Protein AF-S2EC12-F1 (afdb_monomer_lite)

Secondary structure (DSSP, 8-state):
-TTEEEEETTHHHHTT--TT--HHHHHHHHHHTTS-SSEEEEEHHHHHHHHHHS-------HHHHHHHHHHHHHHHHHHHHTTTTS-S-TTT----GGGEEEEETT-GGGG-S-TT--HHHHHHHHHHTT--SSEEEEEHHHHHHHHHSSS-GGG--

Structure (mmCIF, N/CA/C/O backbone):
data_AF-S2EC12-F1
#
_entry.id   AF-S2EC12-F1
#
loop_
_atom_site.group_PDB
_atom_site.id
_atom_site.type_symbol
_atom_site.label_atom_id
_atom_site.label_alt_id
_atom_site.label_comp_id
_atom_site.label_asym_id
_atom_site.label_entity_id
_atom_site.label_seq_id
_atom_site.pdbx_PDB_ins_code
_atom_site.Cartn_x
_atom_site.Cartn_y
_atom_site.Cartn_z
_atom_site.occupancy
_atom_site.B_iso_or_equiv
_atom_site.auth_seq_id
_atom_site.auth_comp_id
_atom_site.auth_asym_id
_atom_site.auth_atom_id
_atom_site.pdbx_PDB_model_num
ATOM 1 N N . MET A 1 1 ? -5.610 1.601 -19.537 1.00 61.31 1 MET A N 1
ATOM 2 C CA . MET A 1 1 ? -4.327 1.702 -18.787 1.00 61.31 1 MET A CA 1
ATOM 3 C C . MET A 1 1 ? -4.472 2.067 -17.300 1.00 61.31 1 MET A C 1
ATOM 5 O O . MET A 1 1 ? -3.461 2.147 -16.617 1.00 61.31 1 MET A O 1
ATOM 9 N N . ALA A 1 2 ? -5.676 2.271 -16.752 1.00 80.31 2 ALA A N 1
ATOM 10 C CA . ALA A 1 2 ? -5.850 2.917 -15.444 1.00 80.31 2 ALA A CA 1
ATOM 11 C C . ALA A 1 2 ? -5.233 2.188 -14.228 1.00 80.31 2 ALA A C 1
ATOM 13 O O . ALA A 1 2 ? -4.916 2.838 -13.234 1.00 80.31 2 ALA A O 1
ATOM 14 N N . PHE A 1 3 ? -5.011 0.874 -14.316 1.00 92.00 3 PHE A N 1
ATOM 15 C CA . PHE A 1 3 ? -4.412 0.078 -13.237 1.00 92.00 3 PHE A CA 1
ATOM 16 C C . PHE A 1 3 ? -3.010 -0.442 -13.548 1.00 92.00 3 PHE A C 1
ATOM 18 O O . PHE A 1 3 ? -2.355 -0.952 -12.647 1.00 92.00 3 PHE A O 1
ATOM 25 N N . LEU A 1 4 ? -2.547 -0.346 -14.797 1.00 91.88 4 LEU A N 1
ATOM 26 C CA . LEU A 1 4 ? -1.321 -1.004 -15.249 1.00 91.88 4 LEU A CA 1
ATOM 27 C C . LEU A 1 4 ? -0.084 -0.137 -14.995 1.00 91.88 4 LEU A C 1
ATOM 29 O O . LEU A 1 4 ? -0.112 1.086 -15.131 1.00 91.88 4 LEU A O 1
ATOM 33 N N . THR A 1 5 ? 1.012 -0.795 -14.633 1.00 89.31 5 THR A N 1
ATOM 34 C CA . THR A 1 5 ? 2.330 -0.206 -14.380 1.00 89.31 5 THR A CA 1
ATOM 35 C C . THR A 1 5 ? 3.421 -1.071 -14.983 1.00 89.31 5 THR A C 1
ATOM 37 O O . THR A 1 5 ? 3.258 -2.283 -15.100 1.00 89.31 5 THR A O 1
ATOM 40 N N . LEU A 1 6 ? 4.538 -0.438 -15.338 1.00 91.88 6 LEU A N 1
ATOM 41 C CA . LEU A 1 6 ? 5.770 -1.147 -15.658 1.00 91.88 6 LEU A CA 1
ATOM 42 C C . LEU A 1 6 ? 6.474 -1.572 -14.372 1.00 91.88 6 LEU A C 1
ATOM 44 O O . LEU A 1 6 ? 6.649 -0.762 -13.458 1.00 91.88 6 LEU A O 1
ATOM 48 N N . ASP A 1 7 ? 6.902 -2.824 -14.350 1.00 92.31 7 ASP A N 1
ATOM 49 C CA . ASP A 1 7 ? 7.667 -3.440 -13.277 1.00 92.31 7 ASP A CA 1
ATOM 50 C C . ASP A 1 7 ? 8.989 -3.997 -13.820 1.00 92.31 7 ASP A C 1
ATOM 52 O O . ASP A 1 7 ? 9.052 -4.517 -14.936 1.00 92.31 7 ASP A O 1
ATOM 56 N N . HIS A 1 8 ? 10.045 -3.893 -13.015 1.00 93.06 8 HIS A N 1
ATOM 57 C CA . HIS A 1 8 ? 11.326 -4.544 -13.275 1.00 93.06 8 HIS A CA 1
ATOM 58 C C . HIS A 1 8 ? 11.227 -5.989 -12.784 1.00 93.06 8 HIS A C 1
ATOM 60 O O . HIS A 1 8 ? 11.092 -6.224 -11.582 1.00 93.06 8 HIS A O 1
ATOM 66 N N . VAL A 1 9 ? 11.345 -6.968 -13.684 1.00 94.12 9 VAL A N 1
ATOM 67 C CA . VAL A 1 9 ? 11.148 -8.392 -13.356 1.00 94.12 9 VAL A CA 1
ATOM 68 C C . VAL A 1 9 ? 12.059 -8.822 -12.205 1.00 94.12 9 VAL A C 1
ATOM 70 O O . VAL A 1 9 ? 11.584 -9.449 -11.264 1.00 94.12 9 VAL A O 1
ATOM 73 N N . ARG A 1 10 ? 13.329 -8.400 -12.219 1.00 91.69 10 ARG A N 1
ATOM 74 C CA . ARG A 1 10 ? 14.338 -8.717 -11.188 1.00 91.69 10 ARG A CA 1
ATOM 75 C C . ARG A 1 10 ? 14.639 -7.545 -10.243 1.00 91.69 10 ARG A C 1
ATOM 77 O O . ARG A 1 10 ? 15.669 -7.519 -9.573 1.00 91.69 10 ARG A O 1
ATOM 84 N N . GLY A 1 11 ? 13.751 -6.554 -10.205 1.00 89.75 11 GLY A N 1
ATOM 85 C CA . GLY A 1 11 ? 13.934 -5.334 -9.427 1.00 89.75 11 GLY A CA 1
ATOM 86 C C . GLY A 1 11 ? 14.902 -4.333 -10.070 1.00 89.75 11 GLY A C 1
ATOM 87 O O . GLY A 1 11 ? 15.678 -4.638 -10.972 1.00 89.75 11 GLY A O 1
ATOM 88 N N . ARG A 1 12 ? 14.854 -3.085 -9.593 1.00 89.94 12 ARG A N 1
ATOM 89 C CA . ARG A 1 12 ? 15.568 -1.951 -10.213 1.00 89.94 12 ARG A CA 1
ATOM 90 C C . ARG A 1 12 ? 17.084 -2.131 -10.265 1.00 89.94 12 ARG A C 1
ATOM 92 O O . ARG A 1 12 ? 17.701 -1.767 -11.258 1.00 89.94 12 ARG A O 1
ATOM 99 N N . LYS A 1 13 ? 17.670 -2.689 -9.199 1.00 90.69 13 LYS A N 1
ATOM 100 C CA . LYS A 1 13 ? 19.124 -2.857 -9.066 1.00 90.69 13 LYS A CA 1
ATOM 101 C C . LYS A 1 13 ? 19.685 -3.805 -10.129 1.00 90.69 13 LYS A C 1
ATOM 103 O O . LYS A 1 13 ? 20.751 -3.518 -10.660 1.00 90.69 13 LYS A O 1
ATOM 108 N N . ALA A 1 14 ? 18.964 -4.881 -10.457 1.00 92.06 14 ALA A N 1
ATOM 109 C CA . ALA A 1 14 ? 19.367 -5.825 -11.501 1.00 92.06 14 ALA A CA 1
ATOM 110 C C . ALA A 1 14 ? 19.433 -5.159 -12.885 1.00 92.06 14 ALA A C 1
ATOM 112 O O . ALA A 1 14 ? 20.302 -5.480 -13.683 1.00 92.06 14 ALA A O 1
ATOM 113 N N . GLU A 1 15 ? 18.572 -4.168 -13.117 1.00 91.88 15 GLU A N 1
ATOM 114 C CA . GLU A 1 15 ? 18.523 -3.383 -14.354 1.00 91.88 15 GLU A CA 1
ATOM 115 C C . GLU A 1 15 ? 19.398 -2.112 -14.301 1.00 91.88 15 GLU A C 1
ATOM 117 O O . GLU A 1 15 ? 19.287 -1.237 -15.158 1.00 91.88 15 GLU A O 1
ATOM 122 N N . GLY A 1 16 ? 20.242 -1.957 -13.271 1.00 90.94 16 GLY A N 1
ATOM 123 C CA . GLY A 1 16 ? 21.118 -0.790 -13.105 1.00 90.94 16 GLY A CA 1
ATOM 124 C C . GLY A 1 16 ? 20.383 0.524 -12.812 1.00 90.94 16 GLY A C 1
ATOM 125 O O . GLY A 1 16 ? 20.950 1.607 -12.959 1.00 90.94 16 GLY A O 1
ATOM 126 N N . HIS A 1 17 ? 19.118 0.460 -12.398 1.00 91.25 17 HIS A N 1
ATOM 127 C CA . HIS A 1 17 ? 18.295 1.632 -12.125 1.00 91.25 17 HIS A CA 1
ATOM 128 C C . HIS A 1 17 ? 18.318 2.016 -10.641 1.00 91.25 17 HIS A C 1
ATOM 130 O O . HIS A 1 17 ? 18.103 1.194 -9.748 1.00 91.25 17 HIS A O 1
ATOM 136 N N . SER A 1 18 ? 18.523 3.306 -10.370 1.00 90.62 18 SER A N 1
ATOM 137 C CA . SER A 1 18 ? 18.457 3.860 -9.017 1.00 90.62 18 SER A CA 1
ATOM 138 C C . SER A 1 18 ? 17.011 3.985 -8.510 1.00 90.62 18 SER A C 1
ATOM 140 O O . SER A 1 18 ? 16.028 3.929 -9.256 1.00 90.62 18 SER A O 1
ATOM 142 N N . THR A 1 19 ? 16.855 4.244 -7.212 1.00 83.56 19 THR A N 1
ATOM 143 C CA . THR A 1 19 ? 15.554 4.595 -6.615 1.00 83.56 19 THR A CA 1
ATOM 144 C C . THR A 1 19 ? 15.010 5.930 -7.139 1.00 83.56 19 THR A C 1
ATOM 146 O O . THR A 1 19 ? 13.795 6.101 -7.225 1.00 83.56 19 THR A O 1
ATOM 149 N N . SER A 1 20 ? 15.892 6.840 -7.570 1.00 84.62 20 SER A N 1
ATOM 150 C CA . SER A 1 20 ? 15.552 8.115 -8.220 1.00 84.62 20 SER A CA 1
ATOM 151 C C . SER A 1 20 ? 15.211 7.986 -9.712 1.00 84.62 20 SER A C 1
ATOM 153 O O . SER A 1 20 ? 14.890 8.981 -10.372 1.00 84.62 20 SER A O 1
ATOM 155 N N . PHE A 1 21 ? 15.272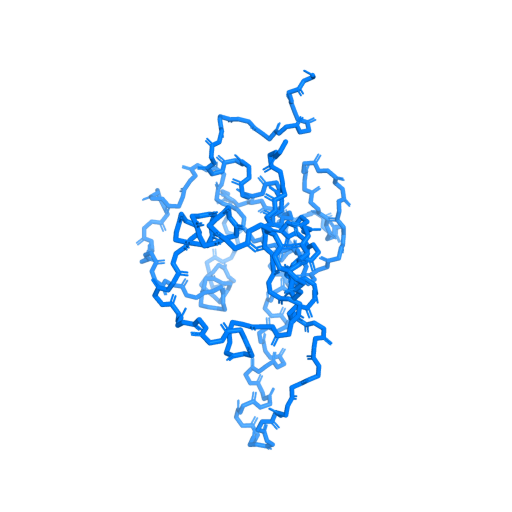 6.771 -10.266 1.00 86.06 21 PHE A N 1
ATOM 156 C CA . PHE A 1 21 ? 14.848 6.487 -11.628 1.00 86.06 21 PHE A CA 1
ATOM 157 C C . PHE A 1 21 ? 13.316 6.458 -11.696 1.00 86.06 21 PHE A C 1
ATOM 159 O O . PHE A 1 21 ? 12.658 5.512 -11.256 1.00 86.06 21 PHE A O 1
ATOM 166 N N . SER A 1 22 ? 12.748 7.562 -12.171 1.00 86.25 22 SER A N 1
ATOM 167 C CA . SER A 1 22 ? 11.311 7.801 -12.239 1.00 86.25 22 SER A CA 1
ATOM 168 C C . SER A 1 22 ? 10.651 7.060 -13.405 1.00 86.25 22 SER A C 1
ATOM 170 O O . SER A 1 22 ? 11.311 6.614 -14.346 1.00 86.25 22 SER A O 1
ATOM 172 N N . GLY A 1 23 ? 9.321 6.941 -13.358 1.00 85.38 23 GLY A N 1
ATOM 173 C CA . GLY A 1 23 ? 8.553 6.260 -14.404 1.00 85.38 23 GLY A CA 1
ATOM 174 C C . GLY A 1 23 ? 8.723 6.894 -15.790 1.00 85.38 23 GLY A C 1
ATOM 175 O O . GLY A 1 23 ? 8.832 6.179 -16.778 1.00 85.38 23 GLY A O 1
ATOM 176 N N . ASP A 1 24 ? 8.828 8.222 -15.879 1.00 88.44 24 ASP A N 1
ATOM 177 C CA . ASP A 1 24 ? 9.067 8.926 -17.146 1.00 88.44 24 ASP A CA 1
ATOM 178 C C . ASP A 1 24 ? 10.459 8.629 -17.735 1.00 88.44 24 ASP A C 1
ATOM 180 O O . ASP A 1 24 ? 10.609 8.520 -18.955 1.00 88.44 24 ASP A O 1
ATOM 184 N N . LYS A 1 25 ? 11.480 8.452 -16.885 1.00 91.50 25 LYS A N 1
ATOM 185 C CA . LYS A 1 25 ? 12.820 8.031 -17.317 1.00 91.50 25 LYS A CA 1
ATOM 186 C C . LYS A 1 25 ? 12.792 6.595 -17.826 1.00 91.50 25 LYS A C 1
ATOM 188 O O . LYS A 1 25 ? 13.413 6.308 -18.847 1.00 91.50 25 LYS A O 1
ATOM 193 N N . LEU A 1 26 ? 12.029 5.727 -17.162 1.00 91.00 26 LEU A N 1
ATOM 194 C CA . LEU A 1 26 ? 11.841 4.343 -17.586 1.00 91.00 26 LEU A CA 1
ATOM 195 C C . LEU A 1 26 ? 11.189 4.249 -18.962 1.00 91.00 26 LEU A C 1
ATOM 197 O O . LEU A 1 26 ? 11.729 3.580 -19.838 1.00 91.00 26 LEU A O 1
ATOM 201 N N . TRP A 1 27 ? 10.102 4.980 -19.196 1.00 91.00 27 TRP A N 1
ATOM 202 C CA . TRP A 1 27 ? 9.461 5.004 -20.511 1.00 91.00 27 TRP A CA 1
ATOM 203 C C . TRP A 1 27 ? 10.413 5.461 -21.619 1.00 91.00 27 TRP A C 1
ATOM 205 O O . TRP A 1 27 ? 10.512 4.817 -22.665 1.00 91.00 27 TRP A O 1
ATOM 215 N N . ARG A 1 28 ? 11.170 6.539 -21.378 1.00 93.19 28 ARG A N 1
ATOM 216 C CA . ARG A 1 28 ? 12.170 7.034 -22.336 1.00 93.19 28 ARG A CA 1
ATOM 217 C C . ARG A 1 28 ? 13.275 6.012 -22.602 1.00 93.19 28 ARG A C 1
ATOM 219 O O . ARG A 1 28 ? 13.679 5.853 -23.752 1.00 93.19 28 ARG A O 1
ATOM 226 N N . HIS A 1 29 ? 13.738 5.315 -21.566 1.00 92.25 29 HIS A N 1
ATOM 227 C CA . HIS A 1 29 ? 14.735 4.254 -21.681 1.00 92.25 29 HIS A CA 1
ATOM 228 C C . HIS A 1 29 ? 14.240 3.095 -22.550 1.00 92.25 29 HIS A C 1
ATOM 230 O O . HIS A 1 29 ? 14.926 2.723 -23.500 1.00 92.25 29 HIS A O 1
ATOM 236 N N . LEU A 1 30 ? 13.047 2.564 -22.261 1.00 93.19 30 LEU A N 1
ATOM 237 C CA . LEU A 1 30 ? 12.477 1.436 -23.001 1.00 93.19 30 LEU A CA 1
ATOM 238 C C . LEU A 1 30 ? 12.302 1.769 -24.481 1.00 93.19 30 LEU A C 1
ATOM 240 O O . LEU A 1 30 ? 12.699 0.977 -25.331 1.00 93.19 30 LEU A O 1
ATOM 244 N N . ARG A 1 31 ? 11.809 2.975 -24.792 1.00 94.06 31 ARG A N 1
ATOM 245 C CA . ARG A 1 31 ? 11.670 3.437 -26.178 1.00 94.06 31 ARG A CA 1
ATOM 246 C C . ARG A 1 31 ? 13.022 3.557 -26.883 1.00 94.06 31 ARG A C 1
ATOM 248 O O . ARG A 1 31 ? 13.158 3.099 -28.009 1.00 94.06 31 ARG A O 1
ATOM 255 N N . LYS A 1 32 ? 14.031 4.147 -26.226 1.00 95.81 32 LYS A N 1
ATOM 256 C CA . LYS A 1 32 ? 15.378 4.321 -26.802 1.00 95.81 32 LYS A CA 1
ATOM 257 C C . LYS A 1 32 ? 16.078 2.984 -27.075 1.00 95.81 32 LYS A C 1
ATOM 259 O O . LYS A 1 32 ? 16.881 2.903 -27.995 1.00 95.81 32 LYS A O 1
ATOM 264 N N . LYS A 1 33 ? 15.802 1.961 -26.265 1.00 94.25 33 LYS A N 1
ATOM 265 C CA . LYS A 1 33 ? 16.419 0.632 -26.367 1.00 94.25 33 LYS A CA 1
ATOM 266 C C . LYS A 1 33 ? 15.565 -0.404 -27.107 1.00 94.25 33 LYS A C 1
ATOM 268 O O . LYS A 1 33 ? 15.897 -1.580 -27.047 1.00 94.25 33 LYS A O 1
ATOM 273 N N . TYR A 1 34 ? 14.487 0.012 -27.775 1.00 93.69 34 TYR A N 1
ATOM 274 C CA . TYR A 1 34 ? 13.580 -0.884 -28.502 1.00 93.69 34 TYR A CA 1
ATOM 275 C C . TYR A 1 34 ? 13.005 -2.020 -27.636 1.00 93.69 34 TYR A C 1
ATOM 277 O O . TYR A 1 34 ? 12.948 -3.166 -28.060 1.00 93.69 34 TYR A O 1
ATOM 285 N N . HIS A 1 35 ? 12.541 -1.678 -26.429 1.00 91.44 35 HIS A N 1
ATOM 286 C CA . HIS A 1 35 ? 11.865 -2.588 -25.491 1.00 91.44 35 HIS A CA 1
ATOM 287 C C . HIS A 1 35 ? 12.717 -3.812 -25.098 1.00 91.44 35 HIS A C 1
ATOM 289 O O . HIS A 1 35 ? 12.350 -4.946 -25.405 1.00 91.44 35 HIS A O 1
ATOM 295 N N . PRO A 1 36 ? 13.849 -3.604 -24.397 1.00 93.94 36 PRO A N 1
ATOM 296 C CA . PRO A 1 36 ? 14.684 -4.710 -23.939 1.00 93.94 36 PRO A CA 1
ATOM 297 C C . PRO A 1 36 ? 13.909 -5.641 -22.985 1.00 93.94 36 PRO A C 1
ATOM 299 O O . PRO A 1 36 ? 12.947 -5.199 -22.346 1.00 93.94 36 PRO A O 1
ATOM 302 N N . PRO A 1 37 ? 14.333 -6.911 -22.833 1.00 94.00 37 PRO A N 1
ATOM 303 C CA . PRO A 1 37 ? 13.769 -7.808 -21.825 1.00 94.00 37 PRO A CA 1
ATOM 304 C C . PRO A 1 37 ? 14.070 -7.304 -20.400 1.00 94.00 37 PRO A C 1
ATOM 306 O O . PRO A 1 37 ? 14.835 -6.361 -20.211 1.00 94.00 37 PRO A O 1
ATOM 309 N N . GLY A 1 38 ? 13.472 -7.940 -19.387 1.00 93.19 38 GLY A N 1
ATOM 310 C CA . GLY A 1 38 ? 13.662 -7.573 -17.969 1.00 93.19 38 GLY A CA 1
ATOM 311 C C . GLY A 1 38 ? 12.542 -6.707 -17.381 1.00 93.19 38 GLY A C 1
ATOM 312 O O . GLY A 1 38 ? 12.576 -6.354 -16.200 1.00 93.19 38 GLY A O 1
ATOM 313 N N . TYR A 1 39 ? 11.506 -6.422 -18.172 1.00 94.62 39 TYR A N 1
ATOM 314 C CA . TYR A 1 39 ? 10.346 -5.627 -17.773 1.00 94.62 39 TYR A CA 1
ATOM 315 C C . TYR A 1 39 ? 9.056 -6.399 -18.016 1.00 94.62 39 TYR A C 1
ATOM 317 O O . TYR A 1 39 ? 8.957 -7.183 -18.956 1.00 94.62 39 TYR A O 1
ATOM 325 N N . GLN A 1 40 ? 8.059 -6.151 -17.177 1.00 94.50 40 GLN A N 1
ATOM 326 C CA . GLN A 1 40 ? 6.720 -6.714 -17.318 1.00 94.50 40 GL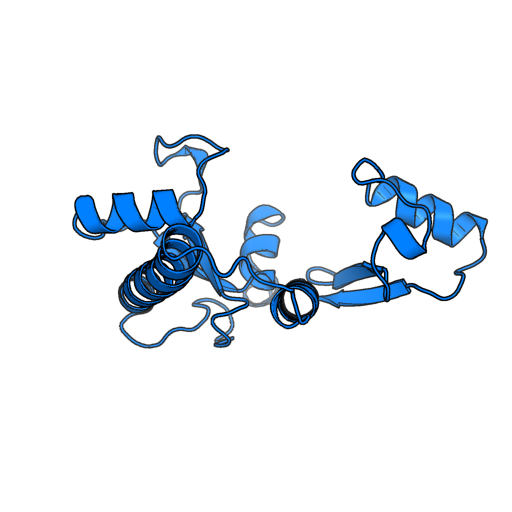N A CA 1
ATOM 327 C C . GLN A 1 40 ? 5.661 -5.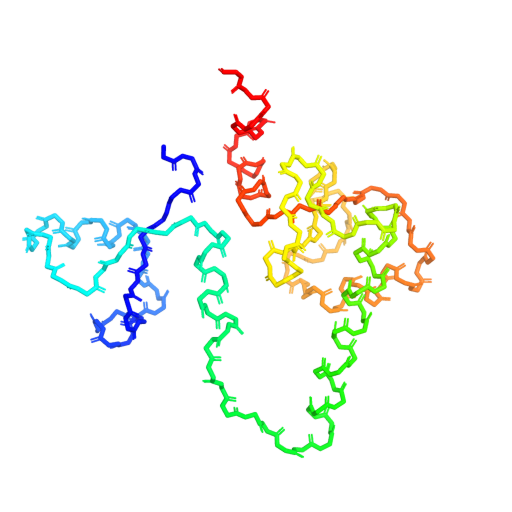663 -16.992 1.00 94.50 40 GLN A C 1
ATOM 329 O O . GLN A 1 40 ? 5.935 -4.663 -16.323 1.00 94.50 40 GLN A O 1
ATOM 334 N N . VAL A 1 41 ? 4.438 -5.889 -17.465 1.00 94.62 41 VAL A N 1
ATOM 335 C CA . VAL A 1 41 ? 3.288 -5.040 -17.151 1.00 94.62 41 VAL A CA 1
ATOM 336 C C . VAL A 1 41 ? 2.465 -5.722 -16.069 1.00 94.62 41 VAL A C 1
ATOM 338 O O . VAL A 1 41 ? 1.953 -6.817 -16.274 1.00 94.62 41 VAL A O 1
ATOM 341 N N . LEU A 1 42 ? 2.310 -5.058 -14.926 1.00 95.88 42 LEU A N 1
ATOM 342 C CA . LEU A 1 42 ? 1.495 -5.535 -13.810 1.00 95.88 42 LEU A CA 1
ATOM 343 C C . LEU A 1 42 ? 0.505 -4.460 -13.382 1.00 95.88 42 LEU A C 1
ATOM 345 O O . LEU A 1 42 ? 0.820 -3.266 -13.408 1.00 95.88 42 LEU A O 1
ATOM 349 N N . CYS A 1 43 ? -0.678 -4.870 -12.920 1.00 96.00 43 CYS A N 1
ATOM 350 C CA . CYS A 1 43 ? -1.513 -3.953 -12.153 1.00 96.00 43 CYS A CA 1
ATOM 351 C C . CYS A 1 43 ? -0.890 -3.668 -10.774 1.00 96.00 43 CYS A C 1
ATOM 353 O O . CYS A 1 43 ? -0.004 -4.401 -10.330 1.00 96.00 43 CYS A O 1
ATOM 355 N N . TRP A 1 44 ? -1.336 -2.629 -10.065 1.00 95.69 44 TRP A N 1
ATOM 356 C CA . TRP A 1 44 ? -0.747 -2.272 -8.767 1.00 95.69 44 TRP A CA 1
ATOM 357 C C . TRP A 1 44 ? -0.970 -3.357 -7.719 1.00 95.69 44 TRP A C 1
ATOM 359 O O . TRP A 1 44 ? -0.077 -3.582 -6.908 1.00 95.69 44 TRP A O 1
ATOM 369 N N . ASN A 1 45 ? -2.112 -4.055 -7.746 1.00 97.31 45 ASN A N 1
ATOM 370 C CA . ASN A 1 45 ? -2.331 -5.206 -6.865 1.00 97.31 45 ASN A CA 1
ATOM 371 C C . ASN A 1 45 ? -1.263 -6.278 -7.119 1.00 97.31 45 ASN A C 1
ATOM 373 O O . ASN A 1 45 ? -0.549 -6.644 -6.193 1.00 97.31 45 ASN A O 1
ATOM 377 N N . CYS A 1 46 ? -1.089 -6.720 -8.369 1.00 97.12 46 CYS A N 1
ATOM 378 C CA . CYS A 1 46 ? -0.100 -7.743 -8.725 1.00 97.12 46 CYS A CA 1
ATOM 379 C C . CYS A 1 46 ? 1.336 -7.304 -8.418 1.00 97.12 46 CYS A C 1
ATOM 381 O O . CYS A 1 46 ? 2.120 -8.102 -7.919 1.00 97.12 46 CYS A O 1
ATOM 383 N N . ASN A 1 47 ? 1.676 -6.036 -8.663 1.00 95.25 47 ASN A N 1
ATOM 384 C CA . ASN A 1 47 ? 2.993 -5.493 -8.337 1.00 95.25 47 ASN A CA 1
ATOM 385 C C . ASN A 1 47 ? 3.254 -5.527 -6.817 1.00 95.25 47 ASN A C 1
ATOM 387 O O . ASN A 1 47 ? 4.298 -5.985 -6.357 1.00 95.25 47 ASN A O 1
ATOM 391 N N . VAL A 1 48 ? 2.261 -5.126 -6.014 1.00 95.38 48 VAL A N 1
ATOM 392 C CA . VAL A 1 48 ? 2.341 -5.199 -4.547 1.00 95.38 48 VAL A CA 1
ATOM 393 C C . VAL A 1 48 ? 2.448 -6.642 -4.059 1.00 95.38 48 VAL A C 1
ATOM 395 O O . VAL A 1 48 ? 3.256 -6.907 -3.172 1.00 95.38 48 VAL A O 1
ATOM 398 N N . LEU A 1 49 ? 1.660 -7.562 -4.618 1.00 97.19 49 LEU A N 1
ATOM 399 C CA . LEU A 1 49 ? 1.698 -8.977 -4.245 1.00 97.19 49 LEU A CA 1
ATOM 400 C C . LEU A 1 49 ? 3.038 -9.616 -4.590 1.00 97.19 49 LEU A C 1
ATOM 402 O O . LEU A 1 49 ? 3.594 -10.301 -3.741 1.00 97.19 49 LEU A O 1
ATOM 406 N N . LYS A 1 50 ? 3.590 -9.339 -5.777 1.00 94.69 50 LYS A N 1
ATOM 407 C CA . LYS A 1 50 ? 4.930 -9.791 -6.165 1.00 94.69 50 LYS A CA 1
ATOM 408 C C . LYS A 1 50 ? 5.951 -9.398 -5.097 1.00 94.69 50 LYS A C 1
ATOM 410 O O . LYS A 1 50 ? 6.580 -10.266 -4.512 1.00 94.69 50 LYS A O 1
ATOM 415 N N . TYR A 1 51 ? 6.034 -8.107 -4.773 1.00 91.94 51 TYR A N 1
ATOM 416 C CA . TYR A 1 51 ? 6.998 -7.614 -3.788 1.00 91.94 51 TYR A CA 1
ATOM 417 C C . TYR A 1 51 ? 6.752 -8.153 -2.369 1.00 91.94 51 TYR A C 1
ATOM 419 O O . TYR A 1 51 ? 7.695 -8.426 -1.636 1.00 91.94 51 TYR A O 1
ATOM 427 N N . ARG A 1 52 ? 5.491 -8.278 -1.936 1.00 93.56 52 ARG A N 1
ATOM 428 C CA . ARG A 1 52 ? 5.166 -8.718 -0.566 1.00 93.56 52 ARG A CA 1
ATOM 429 C C . ARG A 1 52 ? 5.301 -10.223 -0.356 1.00 93.56 52 ARG A C 1
ATOM 431 O O . ARG A 1 52 ? 5.481 -10.624 0.789 1.00 93.56 52 ARG A O 1
ATOM 438 N N . ASN A 1 53 ? 5.198 -11.011 -1.422 1.00 94.69 53 ASN A N 1
ATOM 439 C CA . ASN A 1 53 ? 5.370 -12.462 -1.388 1.00 94.69 53 ASN A CA 1
ATOM 440 C C . ASN A 1 53 ? 6.806 -12.899 -1.702 1.00 94.69 53 ASN A C 1
ATOM 442 O O . ASN A 1 53 ? 7.110 -14.084 -1.580 1.00 94.69 53 ASN A O 1
ATOM 446 N N . GLU A 1 54 ? 7.689 -11.979 -2.102 1.00 91.44 54 GLU A N 1
ATOM 447 C CA . GLU A 1 54 ? 9.108 -12.294 -2.243 1.00 91.44 54 GLU A CA 1
ATOM 448 C C . GLU A 1 54 ? 9.681 -12.752 -0.889 1.00 91.44 54 GLU A C 1
ATOM 450 O O . GLU A 1 54 ? 9.418 -12.123 0.141 1.00 91.44 54 GLU A O 1
ATOM 455 N N . PRO A 1 55 ? 10.458 -13.847 -0.861 1.00 91.38 55 PRO A N 1
ATOM 456 C CA . PRO A 1 55 ? 11.101 -14.300 0.359 1.00 91.38 55 PRO A CA 1
ATOM 457 C C . PRO A 1 55 ? 12.146 -13.269 0.792 1.00 91.38 55 PRO A C 1
ATOM 459 O O . PRO A 1 55 ? 13.014 -12.871 0.016 1.00 91.38 55 PRO A O 1
ATOM 462 N N . VAL A 1 56 ? 12.071 -12.842 2.051 1.00 90.12 56 VAL A N 1
ATOM 463 C CA . VAL A 1 56 ? 13.003 -11.873 2.634 1.00 90.12 56 VAL A CA 1
ATOM 464 C C . VAL A 1 56 ? 13.604 -12.470 3.894 1.00 90.12 56 VAL A C 1
ATOM 466 O O . VAL A 1 56 ? 12.875 -12.958 4.758 1.00 90.12 56 VAL A O 1
ATOM 469 N N . ASP A 1 57 ? 14.927 -12.376 4.028 1.00 93.81 57 ASP A N 1
ATOM 470 C CA . ASP A 1 57 ? 15.576 -12.696 5.292 1.00 93.81 57 ASP A CA 1
ATOM 471 C C . ASP A 1 57 ? 15.199 -11.653 6.351 1.00 93.81 57 ASP A C 1
ATOM 473 O O . ASP A 1 57 ? 15.239 -10.431 6.165 1.00 93.81 57 ASP A O 1
ATOM 477 N N . HIS A 1 58 ? 14.746 -12.155 7.481 1.00 92.19 58 HIS A N 1
ATOM 478 C CA . HIS A 1 58 ? 14.067 -11.392 8.494 1.00 92.19 58 HIS A CA 1
ATOM 479 C C . HIS A 1 58 ? 14.882 -11.448 9.769 1.00 92.19 58 HIS A C 1
ATOM 481 O O . HIS A 1 58 ? 15.104 -12.518 10.320 1.00 92.19 58 HIS A O 1
ATOM 487 N N . SER A 1 59 ? 15.236 -10.274 10.310 1.00 95.44 59 SER A N 1
ATOM 488 C CA . SER A 1 59 ? 15.931 -10.208 11.598 1.00 95.44 59 SER A CA 1
ATOM 489 C C . SER A 1 59 ? 15.223 -11.077 12.642 1.00 95.44 59 SER A C 1
ATOM 491 O O . SER A 1 59 ? 14.013 -10.925 12.857 1.00 95.44 59 SER A O 1
ATOM 493 N N . SER A 1 60 ? 15.990 -11.962 13.273 1.00 95.88 60 SER A N 1
ATOM 494 C CA . SER A 1 60 ? 15.564 -12.865 14.346 1.00 95.88 60 SER A CA 1
ATOM 495 C C . SER A 1 60 ? 15.500 -12.180 15.714 1.00 95.88 60 SER A C 1
ATOM 497 O O . SER A 1 60 ? 15.120 -12.798 16.704 1.00 95.88 60 SER A O 1
ATOM 499 N N . LYS A 1 61 ? 15.837 -10.883 15.796 1.00 98.12 61 LYS A N 1
ATOM 500 C CA . LYS A 1 61 ? 15.689 -10.103 17.029 1.00 98.12 61 LYS A CA 1
ATOM 501 C C . LYS A 1 61 ? 14.225 -10.107 17.459 1.00 98.12 61 LYS A C 1
ATOM 503 O O . LYS A 1 61 ? 13.349 -9.710 16.687 1.00 98.12 61 LYS A O 1
ATOM 508 N N . TYR A 1 62 ? 13.978 -10.460 18.719 1.00 97.50 62 TYR A N 1
ATOM 509 C CA . TYR A 1 62 ? 12.631 -10.532 19.286 1.00 97.50 62 TYR A CA 1
ATOM 510 C C . TYR A 1 62 ? 11.811 -9.254 19.045 1.00 97.50 62 TYR A C 1
ATOM 512 O O . TYR A 1 62 ? 10.664 -9.328 18.615 1.00 97.50 62 TYR A O 1
ATOM 520 N N . SER A 1 63 ? 12.404 -8.070 19.228 1.00 97.56 63 SER A N 1
ATOM 521 C CA . SER A 1 63 ? 11.724 -6.788 18.991 1.00 97.56 63 SER A CA 1
ATOM 522 C C . SER A 1 63 ? 11.259 -6.612 17.540 1.00 97.56 63 SER A C 1
ATOM 524 O O . SER A 1 63 ? 10.158 -6.116 17.298 1.00 97.56 63 SER A O 1
ATOM 526 N N . ALA A 1 64 ? 12.058 -7.064 16.570 1.00 96.44 64 ALA A N 1
ATOM 527 C CA . ALA A 1 64 ? 11.703 -7.032 15.155 1.00 96.44 64 ALA A CA 1
ATOM 528 C C . ALA A 1 64 ? 10.596 -8.047 14.834 1.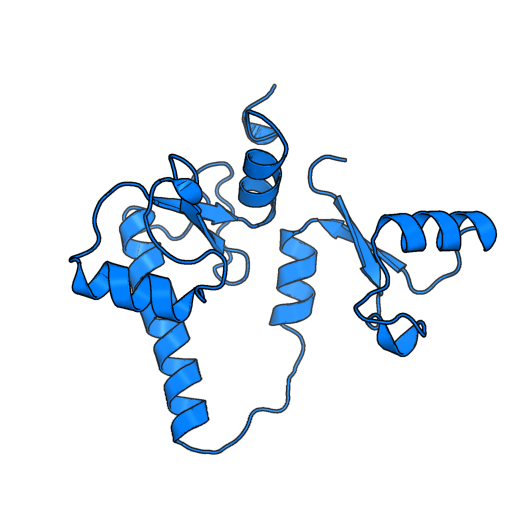00 96.44 64 ALA A C 1
ATOM 530 O O . ALA A 1 64 ? 9.640 -7.713 14.132 1.00 96.44 64 ALA A O 1
ATOM 531 N N . MET A 1 65 ? 10.687 -9.262 15.385 1.00 96.69 65 MET A N 1
ATOM 532 C CA . MET A 1 65 ? 9.641 -10.283 15.261 1.00 96.69 65 MET A CA 1
ATOM 533 C C . MET A 1 65 ? 8.311 -9.785 15.828 1.00 96.69 65 MET A C 1
ATOM 535 O O . MET A 1 65 ? 7.289 -9.834 15.144 1.00 96.69 65 MET A O 1
ATOM 539 N N . TRP A 1 66 ? 8.337 -9.235 17.042 1.00 96.50 66 TRP A N 1
ATOM 540 C CA . TRP A 1 66 ? 7.168 -8.671 17.701 1.00 96.50 66 TRP A CA 1
ATOM 541 C C . TRP A 1 66 ? 6.562 -7.527 16.887 1.00 96.50 66 TRP A C 1
ATOM 543 O O . TRP A 1 66 ? 5.354 -7.517 16.665 1.00 96.50 66 TRP A O 1
ATOM 553 N N . ALA A 1 67 ? 7.381 -6.606 16.369 1.00 96.19 67 ALA A N 1
ATOM 554 C CA . ALA A 1 67 ? 6.899 -5.503 15.543 1.00 96.19 67 ALA A CA 1
ATOM 555 C C . ALA A 1 67 ? 6.194 -5.996 14.268 1.00 96.19 67 ALA A C 1
ATOM 557 O O . ALA A 1 67 ? 5.130 -5.481 13.923 1.00 96.19 67 ALA A O 1
ATOM 558 N N . ARG A 1 68 ? 6.736 -7.019 13.586 1.00 94.31 68 ARG A N 1
ATOM 559 C CA . ARG A 1 68 ? 6.091 -7.639 12.412 1.00 94.31 68 ARG A CA 1
ATOM 560 C C . ARG A 1 68 ? 4.742 -8.256 12.780 1.00 94.31 68 ARG A C 1
ATOM 562 O O . ARG A 1 68 ? 3.731 -7.908 12.170 1.00 94.31 68 ARG A O 1
ATOM 569 N N . SER A 1 69 ? 4.712 -9.093 13.815 1.00 96.62 69 SER A N 1
ATOM 570 C CA . SER A 1 69 ? 3.485 -9.738 14.297 1.00 96.62 69 SER A CA 1
ATOM 571 C C . SER A 1 69 ? 2.438 -8.717 14.743 1.00 96.62 69 SER A C 1
ATOM 573 O O . SER A 1 69 ? 1.257 -8.848 14.423 1.00 96.62 69 SER A O 1
ATOM 575 N N . ASN A 1 70 ? 2.857 -7.657 15.435 1.00 97.06 70 ASN A N 1
ATOM 576 C CA . ASN A 1 70 ? 1.970 -6.586 15.869 1.00 97.06 70 ASN A CA 1
ATOM 577 C C . ASN A 1 70 ? 1.409 -5.797 14.677 1.00 97.06 70 ASN A C 1
ATOM 579 O O . ASN A 1 70 ? 0.213 -5.532 14.632 1.00 97.06 70 ASN A O 1
ATOM 583 N N . ASN A 1 71 ? 2.225 -5.487 13.665 1.00 96.25 71 ASN A N 1
ATOM 584 C CA . ASN A 1 71 ? 1.754 -4.809 12.453 1.00 96.25 71 ASN A CA 1
ATOM 585 C C . ASN A 1 71 ? 0.677 -5.619 11.714 1.00 96.25 71 ASN A C 1
ATOM 587 O O . ASN A 1 71 ? -0.296 -5.036 11.234 1.00 96.25 71 ASN A O 1
ATOM 591 N N . ILE A 1 72 ? 0.819 -6.949 11.660 1.00 96.38 72 ILE A N 1
ATOM 592 C CA . ILE A 1 72 ? -0.190 -7.850 11.081 1.00 96.38 72 ILE A CA 1
ATOM 593 C C . ILE A 1 72 ? -1.488 -7.798 11.896 1.00 96.38 72 ILE A C 1
ATOM 595 O O . ILE A 1 72 ? -2.566 -7.641 11.322 1.00 96.38 72 ILE A O 1
ATOM 599 N N . LYS A 1 73 ? -1.405 -7.864 13.231 1.00 98.06 73 LYS A N 1
ATOM 600 C CA . LYS A 1 73 ? -2.576 -7.769 14.123 1.00 98.06 73 LYS A CA 1
ATOM 601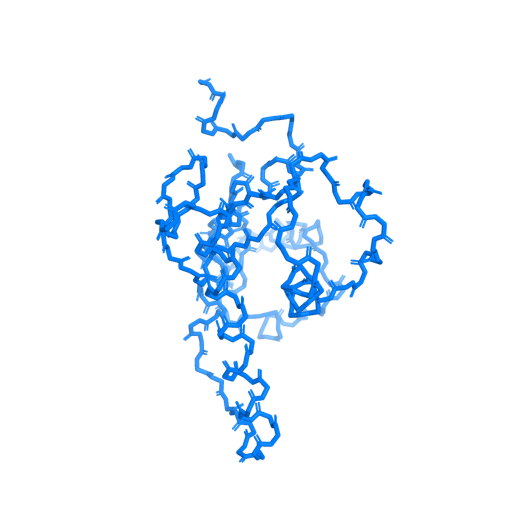 C C . LYS A 1 73 ? -3.306 -6.432 13.977 1.00 98.06 73 LYS A C 1
ATOM 603 O O . LYS A 1 73 ? -4.525 -6.415 13.825 1.00 98.06 73 LYS A O 1
ATOM 608 N N . LEU A 1 74 ? -2.562 -5.324 13.973 1.00 98.38 74 LEU A N 1
ATOM 609 C CA . LEU A 1 74 ? -3.105 -3.977 13.780 1.00 98.38 74 LEU A CA 1
ATOM 610 C C . LEU A 1 74 ? -3.819 -3.857 12.431 1.00 98.38 74 LEU A C 1
ATOM 612 O O . LEU A 1 74 ? -4.942 -3.359 12.381 1.00 98.38 74 LEU A O 1
ATOM 616 N N . LYS A 1 75 ? -3.187 -4.338 11.349 1.00 98.06 75 LYS A N 1
ATOM 617 C CA . LYS A 1 75 ? -3.774 -4.307 10.006 1.00 98.06 75 LYS A CA 1
ATOM 618 C C . LYS A 1 75 ? -5.073 -5.105 9.948 1.00 98.06 75 LYS A C 1
ATOM 620 O O . LYS A 1 75 ? -6.065 -4.557 9.487 1.00 98.06 75 LYS A O 1
ATOM 625 N N . ASN A 1 76 ? -5.077 -6.346 10.437 1.00 98.25 76 ASN A N 1
ATOM 626 C CA . ASN A 1 76 ? -6.283 -7.176 10.473 1.00 98.25 76 ASN A CA 1
ATOM 627 C C . ASN A 1 76 ? -7.414 -6.473 11.227 1.00 98.25 76 ASN A C 1
ATOM 629 O O . ASN A 1 76 ? -8.458 -6.221 10.643 1.00 98.25 76 ASN A O 1
ATOM 633 N N . LYS A 1 77 ? -7.172 -6.051 12.476 1.00 98.38 77 LYS A N 1
ATOM 634 C CA . LYS A 1 77 ? -8.191 -5.392 13.307 1.00 98.38 77 LYS A CA 1
ATOM 635 C C . LYS A 1 77 ? -8.801 -4.164 12.630 1.00 98.38 77 LYS A C 1
ATOM 637 O O . LYS A 1 77 ? -10.014 -3.987 12.645 1.00 98.38 77 LYS A O 1
ATOM 642 N N . VAL A 1 78 ? -7.955 -3.313 12.051 1.00 98.62 78 VAL A N 1
ATOM 643 C CA . VAL A 1 78 ? -8.407 -2.090 11.386 1.00 98.62 78 VAL A CA 1
ATOM 644 C C . VAL A 1 78 ? -9.173 -2.402 10.106 1.00 98.62 78 VAL A C 1
ATOM 646 O O . VAL A 1 78 ? -10.241 -1.834 9.902 1.00 98.62 78 VAL A O 1
ATOM 649 N N . LEU A 1 79 ? -8.663 -3.292 9.252 1.00 98.62 79 LEU A N 1
ATOM 650 C CA . LEU A 1 79 ? -9.346 -3.611 8.001 1.00 98.62 79 LEU A CA 1
ATOM 651 C C . LEU A 1 79 ? -10.686 -4.301 8.254 1.00 98.62 79 LEU A C 1
ATOM 653 O O . LEU A 1 79 ? -11.656 -3.872 7.653 1.00 98.62 79 LEU A O 1
ATOM 657 N N . THR A 1 80 ? -10.766 -5.258 9.187 1.00 98.56 80 THR A N 1
ATOM 658 C CA . THR A 1 80 ? -12.032 -5.899 9.584 1.00 98.56 80 THR A CA 1
ATOM 659 C C . THR A 1 80 ? -13.084 -4.877 10.006 1.00 98.56 80 THR A C 1
ATOM 661 O O . THR A 1 80 ? -14.240 -5.004 9.617 1.00 98.56 80 THR A O 1
ATOM 664 N N . HIS A 1 81 ? -12.699 -3.861 10.787 1.00 98.50 81 HIS A N 1
ATOM 665 C CA . HIS A 1 81 ? -13.634 -2.826 11.227 1.00 98.50 81 HIS A CA 1
ATOM 666 C C . HIS A 1 81 ? -14.161 -1.987 10.056 1.00 98.50 81 HIS A C 1
ATOM 668 O O . HIS A 1 81 ? -15.366 -1.840 9.912 1.00 98.50 81 HIS A O 1
ATOM 674 N N . TYR A 1 82 ? -13.276 -1.469 9.197 1.00 98.50 82 TYR A N 1
ATOM 675 C CA . TYR A 1 82 ? -13.676 -0.600 8.076 1.00 98.50 82 TYR A CA 1
ATOM 676 C C . TYR A 1 82 ? -14.173 -1.360 6.835 1.00 98.50 82 TYR A C 1
ATOM 678 O O . TYR A 1 82 ? -14.333 -0.760 5.768 1.00 98.50 82 TYR A O 1
ATOM 686 N N . SER A 1 83 ? -14.364 -2.672 6.950 1.00 97.56 83 SER A N 1
ATOM 687 C CA . SER A 1 83 ? -14.913 -3.539 5.909 1.00 97.56 83 SER A CA 1
ATOM 688 C C . SER A 1 83 ? -16.122 -4.342 6.397 1.00 97.56 83 SER A C 1
ATOM 690 O O . SER A 1 83 ? -16.435 -5.374 5.809 1.00 97.56 83 SER A O 1
ATOM 692 N N . ASP A 1 84 ? -16.738 -3.930 7.509 1.00 95.44 84 ASP A N 1
ATOM 693 C CA . ASP A 1 84 ? -17.927 -4.568 8.088 1.00 95.44 84 ASP A CA 1
ATOM 694 C C . ASP A 1 84 ? -17.769 -6.092 8.271 1.00 95.44 84 ASP A C 1
ATOM 696 O O . ASP A 1 84 ? -18.668 -6.886 8.005 1.00 95.44 84 ASP A O 1
ATOM 700 N N . GLY A 1 85 ? -16.577 -6.523 8.698 1.00 96.62 85 GLY A N 1
ATOM 701 C CA . GLY A 1 85 ? -16.250 -7.929 8.948 1.00 96.62 85 GLY A CA 1
ATOM 702 C C . GLY A 1 85 ? -15.674 -8.691 7.750 1.00 96.62 85 GLY A C 1
ATOM 703 O O . GLY A 1 85 ? -14.888 -9.616 7.954 1.00 96.62 85 GLY A O 1
ATOM 704 N N . ILE A 1 86 ? -15.970 -8.285 6.512 1.00 97.62 86 ILE A N 1
ATOM 705 C CA . ILE A 1 86 ? -15.497 -8.967 5.296 1.00 97.62 86 ILE A CA 1
ATOM 706 C C . ILE A 1 86 ? -14.347 -8.171 4.685 1.00 97.62 86 ILE A C 1
ATOM 708 O O . ILE A 1 86 ? -14.567 -7.162 4.021 1.00 97.62 86 ILE A O 1
ATOM 712 N N . ILE A 1 87 ? -13.104 -8.612 4.906 1.00 98.38 87 ILE A N 1
ATOM 713 C CA . ILE A 1 87 ? -11.905 -7.904 4.427 1.00 98.38 87 ILE A CA 1
ATOM 714 C C . ILE A 1 87 ? -11.827 -7.973 2.895 1.00 98.38 87 ILE A C 1
ATOM 716 O O . ILE A 1 87 ? -11.230 -8.877 2.315 1.00 98.38 87 ILE A O 1
ATOM 720 N N . ALA A 1 88 ? -12.425 -6.985 2.239 1.00 98.50 88 ALA A N 1
ATOM 721 C CA . ALA A 1 88 ? -12.452 -6.849 0.794 1.00 98.50 88 ALA A CA 1
ATOM 722 C C . ALA A 1 88 ? -12.428 -5.375 0.384 1.00 98.50 88 ALA A C 1
ATOM 724 O O . ALA A 1 88 ? -12.740 -4.465 1.153 1.00 98.50 88 ALA A O 1
ATOM 725 N N . CYS A 1 89 ? -12.038 -5.126 -0.860 1.00 98.25 89 CYS A N 1
ATOM 726 C CA . CYS A 1 89 ? -12.114 -3.805 -1.449 1.00 98.25 89 CYS A CA 1
ATOM 727 C C . CYS A 1 89 ? -13.580 -3.400 -1.622 1.00 98.25 89 CYS A C 1
ATOM 729 O O . CYS A 1 89 ? -14.298 -4.031 -2.392 1.00 98.25 89 CYS A O 1
ATOM 731 N N . LYS A 1 90 ? -13.979 -2.280 -1.013 1.00 97.44 90 LYS A N 1
ATOM 732 C CA . LYS A 1 90 ? -15.339 -1.729 -1.134 1.00 97.44 90 LYS A CA 1
ATOM 733 C C . LYS A 1 90 ? -15.767 -1.408 -2.577 1.00 97.44 90 LYS A C 1
ATOM 735 O O . LYS A 1 90 ? -16.953 -1.367 -2.859 1.00 97.44 90 LYS A O 1
ATOM 740 N N . CYS A 1 91 ? -14.815 -1.184 -3.486 1.00 96.31 91 CYS A N 1
ATOM 741 C CA . CYS A 1 91 ? -15.095 -0.875 -4.890 1.00 96.31 91 CYS A CA 1
ATOM 742 C C . CYS A 1 91 ? -15.252 -2.134 -5.760 1.00 96.31 91 CYS A C 1
ATOM 744 O O . CYS A 1 91 ? -16.234 -2.255 -6.478 1.00 96.31 91 CYS A O 1
ATOM 746 N N . CYS A 1 92 ? -14.293 -3.067 -5.717 1.00 96.56 92 CYS A N 1
ATOM 747 C CA . CYS A 1 92 ? -14.234 -4.182 -6.675 1.00 96.56 92 CYS A CA 1
ATOM 748 C C . CYS A 1 92 ? -14.226 -5.584 -6.044 1.00 96.56 92 CYS A C 1
ATOM 750 O O . CYS A 1 92 ? -13.961 -6.558 -6.740 1.00 96.56 92 CYS A O 1
ATOM 752 N N . GLY A 1 93 ? -14.414 -5.707 -4.727 1.00 97.75 93 GLY A N 1
ATOM 753 C CA . GLY A 1 93 ? -14.487 -7.000 -4.033 1.00 97.75 93 GLY A CA 1
ATOM 754 C C . GLY A 1 93 ? -13.160 -7.755 -3.867 1.00 97.75 93 GLY A C 1
ATOM 755 O O . GLY A 1 93 ? -13.129 -8.785 -3.203 1.00 97.75 93 GLY A O 1
ATOM 756 N N . PHE A 1 94 ? -12.046 -7.251 -4.409 1.00 98.31 94 PHE A N 1
ATOM 757 C CA . PHE A 1 94 ? -10.721 -7.864 -4.239 1.00 98.31 94 PHE A CA 1
ATOM 758 C C . PHE A 1 94 ? -10.382 -8.072 -2.751 1.00 98.31 94 PHE A C 1
ATOM 760 O O . PHE A 1 94 ? -10.466 -7.116 -1.983 1.00 98.31 94 PHE A O 1
ATOM 767 N N . ASN A 1 95 ? -9.974 -9.278 -2.348 1.00 98.19 95 ASN A N 1
ATOM 768 C CA . ASN A 1 95 ? -9.945 -9.701 -0.940 1.00 98.19 95 ASN A CA 1
ATOM 769 C C . ASN A 1 95 ? -8.580 -10.204 -0.424 1.00 98.19 95 ASN A C 1
ATOM 771 O O . ASN A 1 95 ? -8.475 -10.591 0.737 1.00 98.19 95 ASN A O 1
ATOM 775 N N . ASP A 1 96 ? -7.508 -10.147 -1.223 1.00 98.12 96 ASP A N 1
ATOM 776 C CA . ASP A 1 96 ? -6.170 -10.449 -0.703 1.00 98.12 96 ASP A CA 1
ATOM 777 C C . ASP A 1 96 ? -5.672 -9.291 0.176 1.00 98.12 96 ASP A C 1
ATOM 779 O O . ASP A 1 96 ? -5.322 -8.203 -0.302 1.00 98.12 96 ASP A O 1
ATOM 783 N N . ILE A 1 97 ? -5.604 -9.536 1.487 1.00 97.69 97 ILE A N 1
ATOM 784 C CA . ILE A 1 97 ? -5.183 -8.555 2.488 1.00 97.69 97 ILE A CA 1
ATOM 785 C C . ILE A 1 97 ? -3.799 -7.960 2.203 1.00 97.69 97 ILE A C 1
ATOM 787 O O . ILE A 1 97 ? -3.531 -6.810 2.576 1.00 97.69 97 ILE A O 1
ATOM 791 N N . LEU A 1 98 ? -2.906 -8.678 1.516 1.00 97.56 98 LEU A N 1
ATOM 792 C CA . LEU A 1 98 ? -1.593 -8.167 1.138 1.00 97.56 98 LEU A CA 1
ATOM 793 C C . LEU A 1 98 ? -1.680 -7.080 0.073 1.00 97.56 98 LEU A C 1
ATOM 795 O O . LEU A 1 98 ? -0.789 -6.242 0.028 1.00 97.56 98 LEU A O 1
ATOM 799 N N . ALA A 1 99 ? -2.752 -6.991 -0.706 1.00 98.00 99 ALA A N 1
ATOM 800 C CA . ALA A 1 99 ? -2.995 -5.888 -1.633 1.00 98.00 99 ALA A CA 1
ATOM 801 C C . ALA A 1 99 ? -4.193 -5.008 -1.226 1.00 98.00 99 ALA A C 1
ATOM 803 O O . ALA A 1 99 ? -4.693 -4.229 -2.039 1.00 98.00 99 ALA A O 1
ATOM 804 N N . LEU A 1 100 ? -4.579 -5.041 0.054 1.00 98.38 100 LEU A N 1
ATOM 805 C CA . LEU A 1 100 ? -5.527 -4.108 0.666 1.00 98.38 100 LEU A CA 1
ATOM 806 C C . LEU A 1 100 ? -4.842 -3.075 1.570 1.00 98.38 100 LEU A C 1
ATOM 808 O O . LEU A 1 100 ? -3.790 -3.327 2.181 1.00 98.38 100 LEU A O 1
ATOM 812 N N . GLY A 1 101 ? -5.468 -1.905 1.677 1.00 96.94 101 GLY A N 1
ATOM 813 C CA . GLY A 1 101 ? -5.077 -0.824 2.572 1.00 96.94 101 GLY A CA 1
ATOM 814 C C . GLY A 1 101 ? -6.242 0.109 2.901 1.00 96.94 101 GLY A C 1
ATOM 815 O O . GLY A 1 101 ? -7.321 0.011 2.320 1.00 96.94 101 GLY A O 1
ATOM 816 N N . LEU A 1 102 ? -6.003 1.024 3.843 1.00 96.81 102 LEU A N 1
ATOM 817 C CA . LEU A 1 102 ? -6.963 2.076 4.166 1.00 96.81 102 LEU A CA 1
ATOM 818 C C . LEU A 1 102 ? -6.891 3.209 3.142 1.00 96.81 102 LEU A C 1
ATOM 820 O O . LEU A 1 102 ? -5.811 3.732 2.854 1.00 96.81 102 LEU A O 1
ATOM 824 N N . ASP A 1 103 ? -8.057 3.612 2.661 1.00 95.25 103 ASP A N 1
ATOM 825 C CA . ASP A 1 103 ? -8.293 4.856 1.943 1.00 95.25 103 ASP A CA 1
ATOM 826 C C . ASP A 1 103 ? -9.009 5.864 2.855 1.00 95.25 103 ASP A C 1
ATOM 828 O O . ASP A 1 103 ? -9.803 5.493 3.720 1.00 95.25 103 ASP A O 1
ATOM 832 N N . HIS A 1 104 ? -8.713 7.147 2.652 1.00 93.75 104 HIS A N 1
ATOM 833 C CA . HIS A 1 104 ? -9.396 8.242 3.337 1.00 93.75 104 HIS A CA 1
ATOM 834 C C . HIS A 1 104 ? -10.576 8.666 2.471 1.00 93.75 104 HIS A C 1
ATOM 836 O O . HIS A 1 104 ? -10.368 9.109 1.336 1.00 93.75 104 HIS A O 1
ATOM 842 N N . ILE A 1 105 ? -11.802 8.573 2.992 1.00 93.62 105 ILE A N 1
ATOM 843 C CA . ILE A 1 105 ? -13.015 8.865 2.214 1.00 93.62 105 ILE A CA 1
ATOM 844 C C . ILE A 1 105 ? -12.957 10.299 1.672 1.00 93.62 105 ILE A C 1
ATOM 846 O O . ILE A 1 105 ? -13.046 10.481 0.457 1.00 93.62 105 ILE A O 1
ATOM 850 N N . SER A 1 106 ? -12.653 11.272 2.535 1.00 89.56 106 SER A N 1
ATOM 851 C CA . SER A 1 106 ? -12.535 12.703 2.198 1.00 89.56 106 SER A CA 1
ATOM 852 C C . SER A 1 106 ? -11.126 13.131 1.753 1.00 89.56 106 SER A C 1
ATOM 854 O O . SER A 1 106 ? -10.829 14.318 1.637 1.00 89.56 106 SER A O 1
ATOM 856 N N . GLY A 1 107 ? -10.238 12.166 1.492 1.00 84.81 107 GLY A N 1
ATOM 857 C CA . GLY A 1 107 ? -8.849 12.410 1.115 1.00 84.81 107 GLY A CA 1
ATOM 858 C C . GLY A 1 107 ? -7.925 12.701 2.304 1.00 84.81 107 GLY A C 1
ATOM 859 O O . GLY A 1 107 ? -8.313 13.219 3.340 1.00 84.81 107 GLY A O 1
ATOM 860 N N . LYS A 1 108 ? -6.636 12.373 2.163 1.00 80.88 108 LYS A N 1
ATOM 861 C CA . LYS A 1 108 ? -5.678 12.363 3.289 1.00 80.88 108 LYS A CA 1
ATOM 862 C C . LYS A 1 108 ? -5.486 13.719 3.990 1.00 80.88 108 LYS A C 1
ATOM 864 O O . LYS A 1 108 ? -5.153 13.751 5.171 1.00 80.88 108 LYS A O 1
ATOM 869 N N . LYS A 1 109 ? -5.650 14.840 3.275 1.00 80.38 109 LYS A N 1
ATOM 870 C CA . LYS A 1 109 ? -5.340 16.187 3.795 1.00 80.38 109 LYS A CA 1
ATOM 871 C C . LYS A 1 109 ? -6.278 16.635 4.924 1.00 80.38 109 LYS A C 1
ATOM 873 O O . LYS A 1 109 ? -5.879 17.491 5.702 1.00 80.38 109 LYS A O 1
ATOM 878 N N . THR A 1 110 ? -7.475 16.061 5.028 1.00 80.31 110 THR A N 1
ATOM 879 C CA . THR A 1 110 ? -8.490 16.462 6.016 1.00 80.31 110 THR A CA 1
ATOM 880 C C . THR A 1 110 ? -8.313 15.792 7.381 1.00 80.31 110 THR A C 1
ATOM 882 O O . THR A 1 110 ? -8.928 16.216 8.348 1.00 80.31 110 THR A O 1
ATOM 885 N N . HIS A 1 111 ? -7.457 14.770 7.489 1.00 79.31 111 HIS A N 1
ATOM 886 C CA . HIS A 1 111 ? -7.339 13.925 8.686 1.00 79.31 111 HIS A CA 1
ATOM 887 C C . HIS A 1 111 ? -6.152 14.288 9.601 1.00 79.31 111 HIS A C 1
ATOM 889 O O . HIS A 1 111 ? -5.693 13.444 10.368 1.00 79.31 111 HIS A O 1
ATOM 895 N N . GLY A 1 112 ? -5.594 15.501 9.480 1.00 79.69 112 GLY A N 1
ATOM 896 C CA . GLY A 1 112 ? -4.675 16.116 10.459 1.00 79.69 112 GLY A CA 1
ATOM 897 C C . GLY A 1 112 ? -3.305 15.452 10.692 1.00 79.69 112 GLY A C 1
ATOM 898 O O . GLY A 1 112 ? -2.459 16.019 11.378 1.00 79.69 112 GLY A O 1
ATOM 899 N N . HIS A 1 113 ? -3.035 14.276 10.123 1.00 85.56 113 HIS A N 1
ATOM 900 C CA . HIS A 1 113 ? -1.787 13.545 10.328 1.00 85.56 113 HIS A CA 1
ATOM 901 C C . HIS A 1 113 ? -0.768 13.776 9.204 1.00 85.56 113 HIS A C 1
ATOM 903 O O . HIS A 1 113 ? -1.097 14.032 8.044 1.00 85.56 113 HIS A O 1
ATOM 909 N N . SER A 1 114 ? 0.518 13.640 9.545 1.00 87.06 114 SER A N 1
ATOM 910 C CA . SER A 1 114 ? 1.624 13.851 8.605 1.00 87.06 114 SER A CA 1
ATOM 911 C C . SER A 1 114 ? 1.516 12.975 7.353 1.00 87.06 114 SER A C 1
ATOM 913 O O . SER A 1 114 ? 1.245 11.772 7.420 1.00 87.06 114 SER A O 1
ATOM 915 N N . LYS A 1 115 ? 1.876 13.545 6.192 1.00 81.62 115 LYS A N 1
ATOM 916 C CA . LYS A 1 115 ? 2.006 12.796 4.930 1.00 81.62 115 LYS A CA 1
ATOM 917 C C . LYS A 1 115 ? 2.962 11.602 5.047 1.00 81.62 115 LYS A C 1
ATOM 919 O O . LYS A 1 115 ? 2.756 10.623 4.334 1.00 81.62 115 LYS A O 1
ATOM 924 N N . ARG A 1 116 ? 3.947 11.671 5.955 1.00 86.62 116 ARG A N 1
ATOM 925 C CA . ARG A 1 116 ? 4.968 10.638 6.210 1.00 86.62 116 ARG A CA 1
ATOM 926 C C . ARG A 1 116 ? 4.555 9.588 7.251 1.00 86.62 116 ARG A C 1
ATOM 928 O O . ARG A 1 116 ? 5.356 8.719 7.576 1.00 86.62 116 ARG A O 1
ATOM 935 N N . MET A 1 117 ? 3.339 9.658 7.799 1.00 91.50 117 MET A N 1
ATOM 936 C CA . MET A 1 117 ? 2.859 8.655 8.751 1.00 91.50 117 MET A CA 1
ATOM 937 C C . MET A 1 117 ? 2.804 7.266 8.101 1.00 91.50 117 MET A C 1
ATOM 939 O O . MET A 1 117 ? 2.246 7.104 7.014 1.00 91.50 117 MET A O 1
ATOM 943 N N . THR A 1 118 ? 3.374 6.272 8.782 1.00 92.56 118 THR A N 1
ATOM 944 C CA . THR A 1 118 ? 3.320 4.868 8.364 1.00 92.56 118 THR A CA 1
ATOM 945 C C . THR A 1 118 ? 1.938 4.276 8.627 1.00 92.56 118 THR A C 1
ATOM 947 O O . THR A 1 118 ? 1.226 4.704 9.538 1.00 92.56 118 THR A O 1
ATOM 950 N N . SER A 1 119 ? 1.572 3.232 7.880 1.00 93.19 119 SER A N 1
ATOM 951 C CA . SER A 1 119 ? 0.305 2.523 8.094 1.00 93.19 119 SER A CA 1
ATOM 952 C C . SER A 1 119 ? 0.189 1.945 9.507 1.00 93.19 119 SER A C 1
ATOM 954 O O . SER A 1 119 ? -0.868 2.056 10.111 1.00 93.19 119 SER A O 1
ATOM 956 N N . SER A 1 120 ? 1.271 1.404 10.079 1.00 95.12 120 SER A N 1
ATOM 957 C CA . SER A 1 120 ? 1.262 0.856 11.445 1.00 95.12 120 SER A CA 1
ATOM 958 C C . SER A 1 120 ? 0.951 1.910 12.510 1.00 95.12 120 SER A C 1
ATOM 960 O O . SER A 1 120 ? 0.193 1.641 13.445 1.00 95.12 120 SER A O 1
ATOM 962 N N . ARG A 1 121 ? 1.486 3.128 12.347 1.00 96.00 121 ARG A N 1
ATOM 963 C CA . ARG A 1 121 ? 1.207 4.252 13.244 1.00 96.00 121 ARG A CA 1
ATOM 964 C C . ARG A 1 121 ? -0.222 4.753 13.072 1.00 96.00 121 ARG A C 1
ATOM 966 O O . ARG A 1 121 ? -0.889 4.969 14.076 1.00 96.00 121 ARG A O 1
ATOM 973 N N . LEU A 1 122 ? -0.700 4.871 11.831 1.00 96.62 122 LEU A N 1
ATOM 974 C CA . LEU A 1 122 ? -2.096 5.218 11.559 1.00 96.62 122 LEU A CA 1
ATOM 975 C C . LEU A 1 122 ? -3.046 4.206 12.214 1.00 96.62 122 LEU A C 1
ATOM 977 O O . LEU A 1 122 ? -3.926 4.600 12.964 1.00 96.62 122 LEU A O 1
ATOM 981 N N . TYR A 1 123 ? -2.825 2.907 12.008 1.00 97.94 123 TYR A N 1
ATOM 982 C CA . TYR A 1 123 ? -3.658 1.853 12.594 1.00 97.94 123 TYR A CA 1
ATOM 983 C C . TYR A 1 123 ? -3.659 1.890 14.122 1.00 97.94 123 TYR A C 1
ATOM 985 O O . TYR A 1 123 ? -4.715 1.803 14.742 1.00 97.94 123 TYR A O 1
ATOM 993 N N . SER A 1 124 ? -2.483 2.074 14.728 1.00 97.75 124 SER A N 1
ATOM 994 C CA . SER A 1 124 ? -2.362 2.239 16.179 1.00 97.75 124 SER A CA 1
ATOM 995 C C . SER A 1 124 ? -3.154 3.442 16.692 1.00 97.75 124 SER A C 1
ATOM 997 O O . SER A 1 124 ? -3.836 3.327 17.706 1.00 97.75 124 SER A O 1
ATOM 999 N N . ASN A 1 125 ?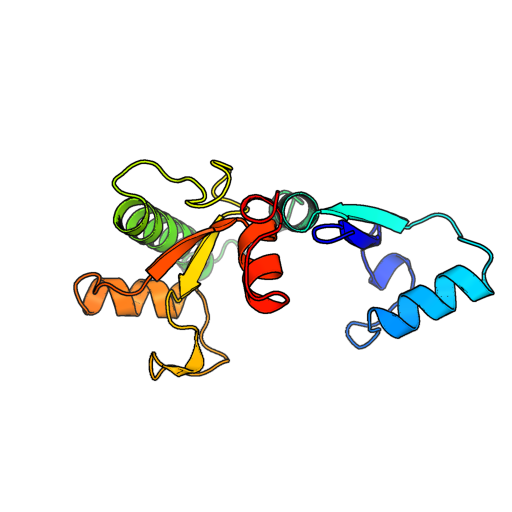 -3.081 4.582 16.001 1.00 97.12 125 ASN A N 1
ATOM 1000 C CA . ASN A 1 125 ? -3.818 5.788 16.374 1.00 97.12 125 ASN A CA 1
ATOM 1001 C C . ASN A 1 125 ? -5.330 5.582 16.256 1.00 97.12 125 ASN A C 1
ATOM 1003 O O . ASN A 1 125 ? -6.041 5.838 17.219 1.00 97.12 125 ASN A O 1
ATOM 1007 N N . LEU A 1 126 ? -5.806 5.017 15.143 1.00 97.50 126 LEU A N 1
ATOM 1008 C CA . LEU A 1 126 ? -7.232 4.749 14.946 1.00 97.50 126 LEU A CA 1
ATOM 1009 C C . LEU A 1 126 ? -7.791 3.824 16.026 1.00 97.50 126 LEU A C 1
ATOM 1011 O O . LEU A 1 126 ? -8.878 4.064 16.531 1.00 97.50 126 LEU A O 1
ATOM 1015 N N . ILE A 1 127 ? -7.045 2.793 16.433 1.00 98.19 127 ILE A N 1
ATOM 1016 C CA . ILE A 1 127 ? -7.476 1.913 17.527 1.00 98.19 127 ILE A CA 1
ATOM 1017 C C . ILE A 1 127 ? -7.573 2.681 18.853 1.00 98.19 127 ILE A C 1
ATOM 1019 O O . ILE A 1 127 ? -8.531 2.475 19.596 1.00 98.19 127 ILE A O 1
ATOM 1023 N N . LYS A 1 128 ? -6.614 3.568 19.153 1.00 97.81 128 LYS A N 1
ATOM 1024 C CA . LYS A 1 128 ? -6.652 4.416 20.360 1.00 97.81 128 LYS A CA 1
ATOM 1025 C C . LYS A 1 128 ? -7.835 5.384 20.346 1.00 97.81 128 LYS A C 1
ATOM 1027 O O . LYS A 1 128 ? -8.455 5.601 21.379 1.00 97.81 128 LYS A O 1
ATOM 1032 N N . GLU A 1 129 ? -8.171 5.905 19.174 1.00 96.88 129 GLU A N 1
ATOM 1033 C CA . GLU A 1 129 ? -9.302 6.806 18.932 1.00 96.88 129 GLU A CA 1
ATOM 1034 C C . GLU A 1 129 ? -10.648 6.067 18.811 1.00 96.88 129 GLU A C 1
ATOM 1036 O O . GLU A 1 129 ? -11.653 6.676 18.464 1.00 96.88 129 GLU A O 1
ATOM 1041 N N . LYS A 1 130 ? -10.689 4.761 19.120 1.00 97.88 130 LYS A N 1
ATOM 1042 C CA . LYS A 1 130 ? -11.888 3.907 19.042 1.00 97.88 130 LYS A CA 1
ATOM 1043 C C . LYS A 1 130 ? -12.487 3.790 17.633 1.00 97.88 130 LYS A C 1
ATOM 1045 O O . LYS A 1 130 ? -13.690 3.613 17.495 1.00 97.88 130 LYS A O 1
ATOM 1050 N N . LEU A 1 131 ? -11.626 3.790 16.617 1.00 97.50 131 LEU A N 1
ATOM 1051 C CA . LEU A 1 131 ? -11.942 3.521 15.210 1.00 97.50 131 LEU A CA 1
ATOM 1052 C C . LEU A 1 131 ? -13.005 4.495 14.653 1.00 97.50 131 LEU A C 1
ATOM 1054 O O . LEU A 1 131 ? -14.123 4.088 14.349 1.00 97.50 131 LEU A O 1
ATOM 1058 N N . PRO A 1 132 ? -12.679 5.798 14.550 1.00 96.94 132 PRO A N 1
ATOM 1059 C CA . PRO A 1 132 ? -13.628 6.807 14.088 1.00 96.94 132 PRO A CA 1
ATOM 1060 C C . PRO A 1 132 ? -14.001 6.618 12.605 1.00 96.94 132 PRO A C 1
ATOM 1062 O O . PRO A 1 132 ? -13.205 6.100 11.825 1.00 96.94 132 PRO A O 1
ATOM 1065 N N . PRO A 1 133 ? -15.170 7.102 12.154 1.00 96.88 133 PRO A N 1
ATOM 1066 C CA . PRO A 1 133 ? -15.543 7.035 10.742 1.00 96.88 133 PRO A CA 1
ATOM 1067 C C . PRO A 1 133 ? -14.599 7.861 9.842 1.00 96.88 133 PRO A C 1
ATOM 1069 O O . PRO A 1 133 ? -13.766 8.642 10.303 1.00 96.88 133 PRO A O 1
ATOM 1072 N N . GLY A 1 134 ? -14.758 7.721 8.520 1.00 95.75 134 GLY A N 1
ATOM 1073 C CA . GLY A 1 134 ? -14.010 8.498 7.515 1.00 95.75 134 GLY A CA 1
ATOM 1074 C C . GLY A 1 134 ? -12.963 7.702 6.730 1.00 95.75 134 GLY A C 1
ATOM 1075 O O . GLY A 1 134 ? -12.235 8.265 5.909 1.00 95.75 134 GLY A O 1
ATOM 1076 N N . TYR A 1 135 ? -12.920 6.388 6.935 1.00 97.38 135 TYR A N 1
ATOM 1077 C CA . TYR A 1 135 ? -12.013 5.473 6.255 1.00 97.38 135 TYR A CA 1
ATOM 1078 C C . TYR A 1 135 ? -12.782 4.355 5.550 1.00 97.38 135 TYR A C 1
ATOM 1080 O O . TYR A 1 135 ? -13.889 4.004 5.947 1.00 97.38 135 TYR A O 1
ATOM 1088 N N . GLN A 1 136 ? -12.184 3.793 4.501 1.00 97.06 136 GLN A N 1
ATOM 1089 C CA . GLN A 1 136 ? -12.704 2.620 3.792 1.00 97.06 136 GLN A CA 1
ATOM 1090 C C . GLN A 1 136 ? -11.564 1.692 3.359 1.00 97.06 136 GLN A C 1
ATOM 1092 O O . GLN A 1 136 ? -10.421 2.130 3.200 1.00 97.06 136 GLN A O 1
ATOM 1097 N N . VAL A 1 137 ? -11.863 0.410 3.146 1.00 98.44 137 VAL A N 1
ATOM 1098 C CA . VAL A 1 137 ? -10.877 -0.574 2.675 1.00 98.44 137 VAL A CA 1
ATOM 1099 C C . VAL A 1 137 ? -10.875 -0.648 1.156 1.00 98.44 137 VAL A C 1
ATOM 1101 O O . VAL A 1 137 ? -11.862 -1.058 0.551 1.00 98.44 137 VAL A O 1
ATOM 1104 N N . PHE A 1 138 ? -9.747 -0.303 0.531 1.00 97.88 138 PHE A N 1
ATOM 1105 C CA . PHE A 1 138 ? -9.539 -0.390 -0.917 1.00 97.88 138 PHE A CA 1
ATOM 1106 C C . PHE A 1 138 ? -8.328 -1.264 -1.263 1.00 97.88 138 PHE A C 1
ATOM 1108 O O . PHE A 1 138 ? -7.344 -1.325 -0.520 1.00 97.88 138 PHE A O 1
ATOM 1115 N N . CYS A 1 139 ? -8.369 -1.896 -2.440 1.00 98.25 139 CYS A N 1
ATOM 1116 C CA . CYS A 1 139 ? -7.177 -2.478 -3.047 1.00 98.25 139 CYS A CA 1
ATOM 1117 C C . CYS A 1 139 ? -6.272 -1.395 -3.649 1.00 98.25 139 CYS A C 1
ATOM 1119 O O . CYS A 1 139 ? -6.714 -0.268 -3.895 1.00 98.25 139 CYS A O 1
ATOM 1121 N N . TYR A 1 140 ? -5.002 -1.717 -3.900 1.00 96.81 140 TYR A N 1
ATOM 1122 C CA . TYR A 1 140 ? -4.040 -0.750 -4.443 1.00 96.81 140 TYR A CA 1
ATOM 1123 C C . TYR A 1 140 ? -4.430 -0.218 -5.829 1.00 96.81 140 TYR A C 1
ATOM 1125 O O . TYR A 1 140 ? -4.173 0.953 -6.103 1.00 96.81 140 TYR A O 1
ATOM 1133 N N . ASN A 1 141 ? -5.106 -1.015 -6.661 1.00 96.94 141 ASN A N 1
ATOM 1134 C CA . ASN A 1 141 ? -5.669 -0.550 -7.932 1.00 96.94 141 ASN A CA 1
ATOM 1135 C C . ASN A 1 141 ? -6.726 0.545 -7.716 1.00 96.94 141 ASN A C 1
ATOM 1137 O O . ASN A 1 141 ? -6.598 1.638 -8.267 1.00 96.94 141 ASN A O 1
ATOM 1141 N N . CYS A 1 142 ? -7.748 0.279 -6.896 1.00 96.31 142 CYS A N 1
ATOM 1142 C CA . CYS A 1 142 ? -8.862 1.211 -6.686 1.00 96.31 142 CYS A CA 1
ATOM 1143 C C . CYS A 1 142 ? -8.432 2.466 -5.914 1.00 96.31 142 CYS A C 1
ATOM 1145 O O . CYS A 1 142 ? -8.820 3.573 -6.278 1.00 96.31 142 CYS A O 1
ATOM 1147 N N . ASN A 1 143 ? -7.573 2.316 -4.900 1.00 95.06 143 ASN A N 1
ATOM 1148 C CA . ASN A 1 143 ? -6.991 3.451 -4.177 1.00 95.06 143 ASN A CA 1
ATOM 1149 C C . ASN A 1 143 ? -6.144 4.328 -5.112 1.00 95.06 143 ASN A C 1
ATOM 1151 O O . ASN A 1 143 ? -6.308 5.546 -5.166 1.00 95.06 143 ASN A O 1
ATOM 1155 N N . GLY A 1 144 ? -5.298 3.696 -5.930 1.00 92.62 144 GLY A N 1
ATOM 1156 C CA . GLY A 1 144 ? -4.510 4.386 -6.944 1.00 92.62 144 GLY A CA 1
ATOM 1157 C C . GLY A 1 144 ? -5.352 5.148 -7.960 1.00 92.62 144 GLY A C 1
ATOM 1158 O O . GLY A 1 144 ? -5.023 6.283 -8.306 1.00 92.62 144 GLY A O 1
ATOM 1159 N N . ALA A 1 145 ? -6.451 4.546 -8.409 1.00 93.00 145 ALA A N 1
ATOM 1160 C CA . ALA A 1 145 ? -7.367 5.168 -9.349 1.00 93.00 145 ALA A CA 1
ATOM 1161 C C . ALA A 1 145 ? -8.122 6.359 -8.750 1.00 93.00 145 ALA A C 1
ATOM 1163 O O . ALA A 1 145 ? -8.125 7.413 -9.377 1.00 93.00 145 ALA A O 1
ATOM 1164 N N . LYS A 1 146 ? -8.669 6.241 -7.530 1.00 90.19 146 LYS A N 1
ATOM 1165 C CA . LYS A 1 146 ? -9.306 7.363 -6.811 1.00 90.19 146 LYS A CA 1
ATOM 1166 C C . LYS A 1 146 ? -8.346 8.544 -6.622 1.00 90.19 146 LYS A C 1
ATOM 1168 O O . LYS A 1 146 ? -8.747 9.698 -6.663 1.00 90.19 146 LYS A O 1
ATOM 1173 N N . GLY A 1 147 ? -7.056 8.270 -6.417 1.00 87.00 147 GLY A N 1
ATOM 1174 C CA . GLY A 1 147 ? -6.044 9.320 -6.290 1.00 87.00 147 GLY A CA 1
ATOM 1175 C C . GLY A 1 147 ? -5.701 10.045 -7.599 1.00 87.00 147 GLY A C 1
ATOM 1176 O O . GLY A 1 147 ? -5.114 11.124 -7.544 1.00 87.00 147 GLY A O 1
ATOM 1177 N N . ARG A 1 148 ? -6.013 9.455 -8.761 1.00 86.62 148 ARG A N 1
ATOM 1178 C CA . ARG A 1 148 ? -5.676 9.992 -10.095 1.00 86.62 148 ARG A CA 1
ATOM 1179 C C . ARG A 1 148 ? -6.881 10.522 -10.863 1.00 86.62 148 ARG A C 1
ATOM 1181 O O . ARG A 1 148 ? -6.712 11.408 -11.690 1.00 86.62 148 ARG A O 1
ATOM 1188 N N . ASN A 1 149 ? -8.058 9.971 -10.601 1.00 85.06 149 ASN A N 1
ATOM 1189 C CA . ASN A 1 149 ? -9.301 10.265 -11.296 1.00 85.06 149 ASN A CA 1
ATOM 1190 C C . ASN A 1 149 ? -10.393 10.601 -10.272 1.00 85.06 149 ASN A C 1
ATOM 1192 O O . ASN A 1 149 ? -10.319 10.123 -9.140 1.00 85.06 149 ASN A O 1
ATOM 1196 N N . PRO A 1 150 ? -11.446 11.340 -10.662 1.00 83.50 150 PRO A N 1
ATOM 1197 C CA . PRO A 1 150 ? -12.583 11.599 -9.778 1.00 83.50 150 PRO A CA 1
ATOM 1198 C C . PRO A 1 150 ? -13.262 10.324 -9.248 1.00 83.50 150 PRO A C 1
ATOM 1200 O O . PRO A 1 150 ? -13.774 10.325 -8.131 1.00 83.50 150 PRO A O 1
ATOM 1203 N N . LYS A 1 151 ? -13.262 9.244 -10.043 1.00 85.38 151 LYS A N 1
ATOM 1204 C CA . LYS A 1 151 ? -13.847 7.936 -9.713 1.00 85.38 151 LYS A CA 1
ATOM 1205 C C . LYS A 1 151 ? -12.924 6.791 -10.122 1.00 85.38 151 LYS A C 1
ATOM 1207 O O . LYS A 1 151 ? -12.040 6.957 -10.967 1.00 85.38 151 LYS A O 1
ATOM 1212 N N . CYS A 1 152 ? -13.118 5.621 -9.519 1.00 91.25 152 CYS A N 1
ATOM 1213 C CA . CYS A 1 152 ? -12.437 4.412 -9.965 1.00 91.25 152 CYS A CA 1
ATOM 1214 C C . CYS A 1 152 ? -12.973 3.987 -11.349 1.00 91.25 152 CYS A C 1
ATOM 1216 O O . CYS A 1 152 ? -14.174 4.087 -11.569 1.00 91.25 152 CYS A O 1
ATOM 1218 N N . PRO A 1 153 ? -12.147 3.447 -12.267 1.00 91.38 153 PRO A N 1
ATOM 1219 C CA . PRO A 1 153 ? -12.625 2.880 -13.528 1.00 91.38 153 PRO A CA 1
ATOM 1220 C C . PRO A 1 153 ? -13.699 1.797 -13.380 1.00 91.38 153 PRO A C 1
ATOM 1222 O O . PRO A 1 153 ? -14.477 1.620 -14.295 1.00 91.38 153 PRO A O 1
ATOM 1225 N N . HIS A 1 154 ? -13.776 1.083 -12.250 1.00 91.81 154 HIS A N 1
ATOM 1226 C CA . HIS A 1 154 ? -14.879 0.140 -11.999 1.00 91.81 154 HIS A CA 1
ATOM 1227 C C . HIS A 1 154 ? -16.226 0.838 -11.721 1.00 91.81 154 HIS A C 1
ATOM 1229 O O . HIS A 1 154 ? -17.259 0.185 -11.700 1.00 91.81 154 HIS A O 1
ATOM 1235 N N . GLU A 1 155 ? -16.211 2.149 -11.469 1.00 88.56 155 GLU A N 1
ATOM 1236 C CA . GLU A 1 155 ? -17.383 2.998 -11.203 1.00 88.56 155 GLU A CA 1
ATOM 1237 C C . GLU A 1 155 ? -17.683 3.947 -12.380 1.00 88.56 155 GLU A C 1
ATOM 1239 O O . GLU A 1 155 ? -18.538 4.830 -12.281 1.00 88.56 155 GLU A O 1
ATOM 1244 N N . MET A 1 156 ? -16.926 3.815 -13.470 1.00 81.75 156 MET A N 1
ATOM 1245 C CA . MET A 1 156 ? -17.063 4.558 -14.714 1.00 81.75 156 MET A CA 1
ATOM 1246 C C . MET A 1 156 ? -17.367 3.515 -15.787 1.00 81.75 156 MET A C 1
ATOM 1248 O O . MET A 1 156 ? -16.458 2.786 -16.166 1.00 81.75 156 MET A O 1
ATOM 1252 N N . ASN A 1 157 ? -18.626 3.391 -16.198 1.00 57.78 157 ASN A N 1
ATOM 1253 C CA . ASN A 1 157 ? -19.035 2.443 -17.240 1.00 57.78 157 ASN A CA 1
ATOM 1254 C C . ASN A 1 157 ? -18.151 2.521 -18.492 1.00 57.78 157 ASN A C 1
ATOM 1256 O O . ASN A 1 157 ? -17.884 3.661 -18.943 1.00 57.78 157 ASN A O 1
#

Foldseek 3Di:
DLFKDKDQQVHQVVVVHDPPCDRVNVVVVCVVVVRDPRIDIDGPLVVLCVVVVPDDDFDPPPVRVVVVVLLVVLLVVLQCVQAVNQNAAPQPRHHDSSQKDKDFQVHDVVPPDDPPDDRSNVSVVCVVVVNDDGIHMHGPSQNSNVVVDVHRVSPVD

pLDDT: mean 93.03, std 6.12, range [57.78, 98.62]

Organism: NCBI:txid859192

Sequence (157 aa):
MAFLTLDHVRGRKAEGHSTSFSGDKLWRHLRKKYHPPGYQVLCWNCNVLKYRNEPVDHSSKYSAMWARSNNIKLKNKVLTHYSDGIIACKCCGFNDILALGLDHISGKKTHGHSKRMTSSRLYSNLIKEKLPPGYQVFCYNCNGAKGRNPKCPHEMN

Radius of gyration: 17.78 Å; chains: 1; bounding box: 40×31×49 Å